Protein AF-A0A1E3VKS9-F1 (afdb_monomer_lite)

Structure (mmCIF, N/CA/C/O backbone):
data_AF-A0A1E3VKS9-F1
#
_entry.id   AF-A0A1E3VKS9-F1
#
loop_
_atom_site.group_PDB
_atom_site.id
_atom_site.type_symbol
_atom_site.label_atom_id
_atom_site.label_alt_id
_atom_site.label_comp_id
_atom_site.label_asym_id
_atom_site.label_entity_id
_atom_site.label_seq_id
_atom_site.pdbx_PDB_ins_code
_atom_site.Cartn_x
_atom_site.Cartn_y
_atom_site.Cartn_z
_atom_site.occupancy
_atom_site.B_iso_or_equiv
_atom_site.auth_seq_id
_atom_site.auth_comp_id
_atom_site.auth_asym_id
_atom_site.auth_atom_id
_atom_site.pdbx_PDB_model_num
ATOM 1 N N . MET A 1 1 ? 7.155 7.303 -9.040 1.00 58.69 1 MET A N 1
ATOM 2 C CA . MET A 1 1 ? 5.746 6.840 -9.100 1.00 58.69 1 MET A CA 1
ATOM 3 C C . MET A 1 1 ? 5.269 6.647 -10.537 1.00 58.69 1 MET A C 1
ATOM 5 O O . MET A 1 1 ? 5.015 5.512 -10.899 1.00 58.69 1 MET A O 1
ATOM 9 N N . LYS A 1 2 ? 5.192 7.703 -11.371 1.00 68.06 2 LYS A N 1
ATOM 10 C CA . LYS A 1 2 ? 4.707 7.588 -12.767 1.00 68.06 2 LYS A CA 1
ATOM 11 C C . LYS A 1 2 ? 5.487 6.577 -13.613 1.00 68.06 2 LYS A C 1
ATOM 13 O O . LYS A 1 2 ? 4.887 5.864 -14.400 1.00 68.06 2 LYS A O 1
ATOM 18 N N . GLU A 1 3 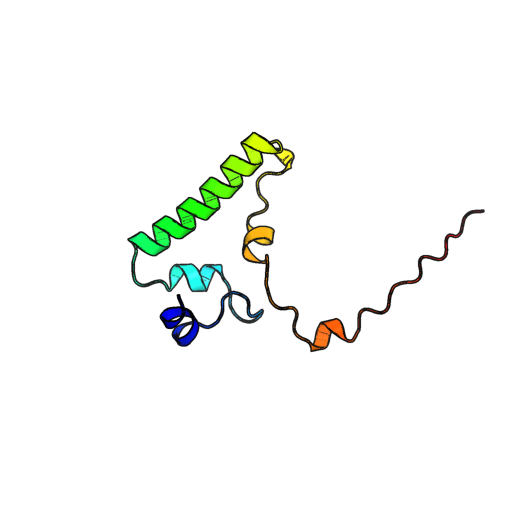? 6.798 6.495 -13.403 1.00 72.69 3 GLU A N 1
ATOM 19 C CA . GLU A 1 3 ? 7.669 5.541 -14.094 1.00 72.69 3 GLU A CA 1
ATOM 20 C C . GLU A 1 3 ? 7.231 4.085 -13.872 1.00 72.69 3 GLU A C 1
ATOM 22 O O . GLU A 1 3 ? 7.107 3.326 -14.820 1.00 72.69 3 GLU A O 1
ATOM 27 N N . TRP A 1 4 ? 6.896 3.706 -12.637 1.00 72.69 4 TRP A N 1
ATOM 28 C CA . TRP A 1 4 ? 6.539 2.320 -12.308 1.00 72.69 4 TRP A CA 1
ATOM 29 C C . TRP A 1 4 ? 5.086 2.008 -12.643 1.00 72.69 4 TRP A C 1
ATOM 31 O O . TRP A 1 4 ? 4.778 0.882 -13.012 1.00 72.69 4 TRP A O 1
ATOM 41 N N . VAL A 1 5 ? 4.216 3.021 -12.594 1.00 78.31 5 VAL A N 1
ATOM 42 C CA . VAL A 1 5 ? 2.844 2.913 -13.107 1.00 78.31 5 VAL A CA 1
ATOM 43 C C . VAL A 1 5 ? 2.846 2.621 -14.612 1.00 78.31 5 VAL A C 1
ATOM 45 O O . VAL A 1 5 ? 2.029 1.840 -15.080 1.00 78.31 5 VAL A O 1
ATOM 48 N N . GLY A 1 6 ? 3.792 3.185 -15.372 1.00 75.88 6 GLY A N 1
ATOM 49 C CA . GLY A 1 6 ? 3.941 2.883 -16.799 1.00 75.88 6 GLY A CA 1
ATOM 50 C C . GLY A 1 6 ? 4.497 1.486 -17.099 1.00 75.88 6 GLY A C 1
ATOM 51 O O . GLY A 1 6 ? 4.185 0.931 -18.146 1.00 75.88 6 GLY A O 1
ATOM 52 N N . ILE A 1 7 ? 5.305 0.915 -16.198 1.00 78.56 7 ILE A N 1
ATOM 53 C CA . ILE A 1 7 ? 5.989 -0.376 -16.407 1.00 78.56 7 ILE A CA 1
ATOM 54 C C . ILE A 1 7 ? 5.161 -1.557 -15.876 1.00 78.56 7 ILE A C 1
ATOM 56 O O . ILE A 1 7 ? 5.118 -2.611 -16.506 1.00 78.56 7 ILE A O 1
ATOM 60 N N . TYR A 1 8 ? 4.506 -1.393 -14.724 1.00 81.19 8 TYR A N 1
ATOM 61 C CA . TYR A 1 8 ? 3.798 -2.466 -14.015 1.00 81.19 8 TYR A CA 1
ATOM 62 C C . TYR A 1 8 ? 2.281 -2.248 -13.907 1.00 81.19 8 TYR A C 1
ATOM 64 O O . TYR A 1 8 ? 1.597 -3.085 -13.324 1.00 81.19 8 TYR A O 1
ATOM 72 N N . GLY A 1 9 ? 1.754 -1.152 -14.462 1.00 84.00 9 GLY A N 1
ATOM 73 C CA . GLY A 1 9 ? 0.341 -0.778 -14.367 1.00 84.00 9 GLY A CA 1
ATOM 74 C C . GLY A 1 9 ? 0.013 0.080 -13.141 1.00 84.00 9 GLY A C 1
ATOM 75 O O . GLY A 1 9 ? 0.846 0.282 -12.249 1.00 84.00 9 GLY A O 1
ATOM 76 N N . ASP A 1 10 ? -1.208 0.624 -13.108 1.00 85.50 10 ASP A N 1
ATOM 77 C CA . ASP A 1 10 ? -1.737 1.344 -11.946 1.00 85.50 10 ASP A CA 1
ATOM 78 C C . ASP A 1 10 ? -2.233 0.305 -10.919 1.00 85.50 10 ASP A C 1
ATOM 80 O O . ASP A 1 10 ? -3.140 -0.460 -11.234 1.00 85.50 10 ASP A O 1
ATOM 84 N N . PRO A 1 11 ? -1.700 0.260 -9.682 1.00 85.81 11 PRO A N 1
ATOM 85 C CA . PRO A 1 11 ? -2.157 -0.677 -8.645 1.00 85.81 11 PRO A CA 1
ATOM 86 C C . PRO A 1 11 ? -3.609 -0.430 -8.192 1.00 85.81 11 PRO A C 1
ATOM 88 O O . PRO A 1 11 ? -4.133 -1.149 -7.343 1.00 85.81 11 PRO A O 1
ATOM 91 N N . ARG A 1 12 ? -4.257 0.621 -8.709 1.00 85.31 12 ARG A N 1
ATOM 92 C CA . ARG A 1 12 ? -5.688 0.891 -8.531 1.00 85.31 12 ARG A CA 1
ATOM 93 C C . ARG A 1 12 ? -6.551 0.205 -9.580 1.00 85.31 12 ARG A C 1
ATOM 95 O O . ARG A 1 12 ? -7.768 0.162 -9.397 1.00 85.31 12 ARG A O 1
ATOM 102 N N . ASP A 1 13 ? -5.971 -0.272 -10.673 1.00 86.19 13 ASP A N 1
ATOM 103 C CA . ASP A 1 13 ? -6.724 -1.017 -11.669 1.00 86.19 13 ASP A CA 1
ATOM 104 C C . ASP A 1 13 ? -7.076 -2.398 -11.104 1.00 86.19 13 ASP A C 1
ATOM 106 O O . ASP A 1 13 ? -6.258 -3.026 -10.430 1.00 86.19 13 ASP A O 1
ATOM 110 N N . PRO A 1 14 ? -8.308 -2.886 -11.327 1.00 83.44 14 PRO A N 1
ATOM 111 C CA . PRO A 1 14 ? -8.758 -4.134 -10.728 1.00 83.44 14 PRO A CA 1
ATOM 112 C C . PRO A 1 14 ? -7.988 -5.364 -11.230 1.00 83.44 14 PRO A C 1
ATOM 114 O O . PRO A 1 14 ? -7.993 -6.378 -10.537 1.00 83.44 14 PRO A O 1
ATOM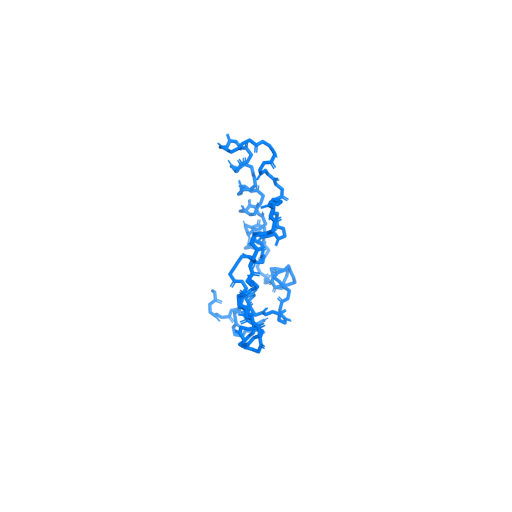 117 N N . ASP A 1 15 ? -7.318 -5.259 -12.377 1.00 85.38 15 ASP A N 1
ATOM 118 C CA . ASP A 1 15 ? -6.532 -6.335 -12.989 1.00 85.38 15 ASP A CA 1
ATOM 119 C C . ASP A 1 15 ? -5.092 -6.419 -12.451 1.00 85.38 15 ASP A C 1
ATOM 121 O O . ASP A 1 15 ? -4.349 -7.336 -12.803 1.00 85.38 15 ASP A O 1
ATOM 125 N N . VAL A 1 16 ? -4.680 -5.471 -11.604 1.00 86.44 16 VAL A N 1
ATOM 126 C CA . VAL A 1 16 ? -3.340 -5.421 -11.011 1.00 86.44 16 VAL A CA 1
ATOM 127 C C . VAL A 1 16 ? -3.436 -5.765 -9.528 1.00 86.44 16 VAL A C 1
ATOM 129 O O . VAL A 1 16 ? -4.145 -5.100 -8.773 1.00 86.44 16 VAL A O 1
ATOM 132 N N . ASP A 1 17 ? -2.696 -6.786 -9.085 1.00 87.69 17 ASP A N 1
ATOM 133 C CA . ASP A 1 17 ? -2.553 -7.060 -7.654 1.00 87.69 17 ASP A CA 1
ATOM 134 C C . ASP A 1 17 ? -1.590 -6.029 -7.027 1.00 87.69 17 ASP A C 1
ATOM 136 O O . ASP A 1 17 ? -0.414 -5.966 -7.413 1.00 87.69 17 ASP A O 1
ATOM 140 N N . PRO A 1 18 ? -2.046 -5.207 -6.062 1.00 88.44 18 PRO A N 1
ATOM 141 C CA . PRO A 1 18 ? -1.187 -4.235 -5.398 1.00 88.44 18 PRO A CA 1
ATOM 142 C C . PRO A 1 18 ? -0.016 -4.879 -4.639 1.00 88.44 18 PRO A C 1
ATOM 144 O O . PRO A 1 18 ? 1.027 -4.237 -4.507 1.00 88.44 18 PRO A O 1
ATOM 147 N N . VAL A 1 19 ? -0.140 -6.121 -4.157 1.00 89.62 19 VAL A N 1
ATOM 148 C CA . VAL A 1 19 ? 0.951 -6.833 -3.467 1.00 89.62 19 VAL A CA 1
ATOM 149 C C . VAL A 1 19 ? 2.062 -7.178 -4.454 1.00 89.62 19 VAL A C 1
ATOM 151 O O . VAL A 1 19 ? 3.219 -6.813 -4.229 1.00 89.62 19 VAL A O 1
ATOM 154 N N . ASP A 1 20 ? 1.711 -7.780 -5.591 1.00 90.06 20 ASP A N 1
ATOM 155 C CA . ASP A 1 20 ? 2.671 -8.080 -6.658 1.00 90.06 20 ASP A CA 1
ATOM 156 C C . ASP A 1 20 ? 3.318 -6.807 -7.208 1.00 90.06 20 ASP A C 1
ATOM 158 O O . ASP A 1 20 ? 4.510 -6.790 -7.525 1.00 90.06 20 ASP A O 1
ATOM 162 N N . TRP A 1 21 ? 2.554 -5.717 -7.303 1.00 90.56 21 TRP A N 1
ATOM 163 C CA . TRP A 1 21 ? 3.078 -4.421 -7.725 1.00 90.56 21 TRP A CA 1
ATOM 164 C C . TRP A 1 21 ? 4.162 -3.900 -6.767 1.00 90.56 21 TRP A C 1
ATOM 166 O O . TRP A 1 21 ? 5.202 -3.416 -7.220 1.00 90.56 21 TRP A O 1
ATOM 176 N N . ILE A 1 22 ? 3.960 -4.042 -5.451 1.00 89.56 22 ILE A N 1
ATOM 177 C CA . ILE A 1 22 ? 4.950 -3.663 -4.429 1.00 89.56 22 ILE A CA 1
ATOM 178 C C . ILE A 1 22 ? 6.204 -4.547 -4.529 1.00 89.56 22 ILE A C 1
ATOM 180 O O . ILE A 1 22 ? 7.324 -4.031 -4.472 1.00 89.56 22 ILE A O 1
ATOM 184 N N . GLU A 1 23 ? 6.050 -5.857 -4.721 1.00 91.69 23 GLU A N 1
ATOM 185 C CA . GLU A 1 23 ? 7.186 -6.787 -4.838 1.00 91.69 23 GLU A CA 1
ATOM 186 C C . GLU A 1 23 ? 8.024 -6.567 -6.107 1.00 91.69 23 GLU A C 1
ATOM 188 O O . GLU A 1 23 ? 9.237 -6.791 -6.103 1.00 91.69 23 GLU A O 1
ATOM 193 N N . ARG A 1 24 ? 7.421 -6.042 -7.178 1.00 89.94 24 ARG A N 1
ATOM 194 C CA . ARG A 1 24 ? 8.116 -5.698 -8.434 1.00 89.94 24 ARG A CA 1
ATOM 195 C C . ARG A 1 24 ? 8.989 -4.446 -8.344 1.00 89.94 24 ARG A C 1
ATOM 197 O O . ARG A 1 24 ? 9.745 -4.162 -9.277 1.00 89.94 24 ARG A O 1
ATOM 204 N N . ILE A 1 25 ? 8.928 -3.696 -7.241 1.00 87.38 25 ILE A N 1
ATOM 205 C CA . ILE A 1 25 ? 9.791 -2.531 -7.027 1.00 87.38 25 ILE A CA 1
ATOM 206 C C . ILE A 1 25 ? 11.259 -3.000 -6.982 1.00 87.38 25 ILE A C 1
ATOM 208 O O . ILE A 1 25 ? 11.614 -3.799 -6.107 1.00 87.38 25 ILE A O 1
ATOM 212 N N . PRO A 1 26 ? 12.134 -2.500 -7.880 1.00 89.19 26 PRO A N 1
ATOM 213 C CA . PRO A 1 26 ? 13.512 -2.9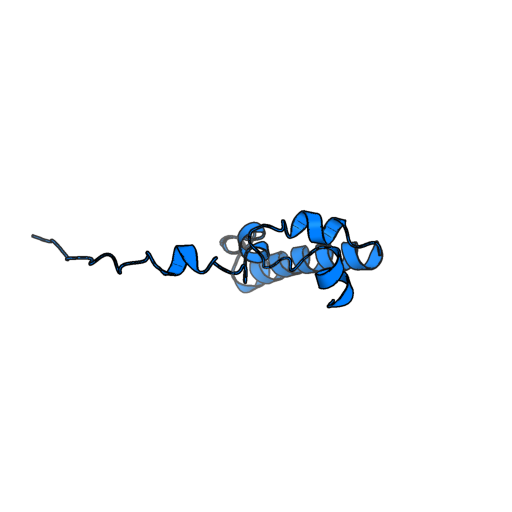84 -7.996 1.00 89.19 26 PRO A CA 1
ATOM 214 C C . PRO A 1 26 ? 14.414 -2.502 -6.851 1.00 89.19 26 PRO A C 1
ATOM 216 O O . PRO A 1 26 ? 15.466 -3.082 -6.600 1.00 89.19 26 PRO A O 1
ATOM 219 N N . PHE A 1 27 ? 14.001 -1.453 -6.138 1.00 90.31 27 PHE A N 1
ATOM 220 C CA . PHE A 1 27 ? 14.727 -0.903 -5.000 1.00 90.31 27 PHE A CA 1
ATOM 221 C C . PHE A 1 27 ? 14.222 -1.519 -3.692 1.00 90.31 27 PHE A C 1
ATOM 223 O O . PHE A 1 27 ? 13.122 -1.206 -3.224 1.00 90.31 27 PHE A O 1
ATOM 230 N N . THR A 1 28 ? 15.043 -2.372 -3.079 1.00 92.56 28 THR A N 1
ATOM 231 C CA . THR A 1 28 ? 14.721 -3.077 -1.828 1.00 92.56 28 THR A CA 1
ATOM 232 C C . THR A 1 28 ? 14.365 -2.117 -0.694 1.00 92.56 28 THR A C 1
ATOM 234 O O . THR A 1 28 ? 13.385 -2.341 0.019 1.00 92.56 28 THR A O 1
ATOM 237 N N . GLU A 1 29 ? 15.100 -1.014 -0.549 1.00 94.25 29 GLU A N 1
ATOM 238 C CA . GLU A 1 29 ? 14.824 0.039 0.432 1.00 94.25 29 GLU A CA 1
ATOM 239 C C . GLU A 1 29 ? 13.423 0.619 0.253 1.00 94.25 29 GLU A C 1
ATOM 241 O O . GLU A 1 29 ? 12.702 0.797 1.236 1.00 94.25 29 GLU A O 1
ATOM 246 N N . THR A 1 30 ? 13.001 0.873 -0.990 1.00 92.25 30 THR A N 1
ATOM 247 C CA . THR A 1 30 ? 11.661 1.403 -1.252 1.00 92.25 30 THR A CA 1
ATOM 248 C C . THR A 1 30 ? 10.592 0.368 -0.926 1.00 92.25 30 THR A C 1
ATOM 250 O O . THR A 1 30 ? 9.611 0.704 -0.265 1.00 92.25 30 THR A O 1
ATOM 253 N N . ARG A 1 31 ? 10.785 -0.895 -1.318 1.00 92.94 31 ARG A N 1
ATOM 254 C CA . ARG A 1 31 ? 9.839 -1.966 -0.984 1.00 92.94 31 ARG A CA 1
ATOM 255 C C . ARG A 1 31 ? 9.668 -2.109 0.526 1.00 92.94 31 ARG A C 1
ATOM 257 O O . ARG A 1 31 ? 8.548 -2.082 1.035 1.00 92.94 31 ARG A O 1
ATOM 264 N N . ARG A 1 32 ? 10.784 -2.171 1.257 1.00 94.38 32 ARG A N 1
ATOM 265 C CA . ARG A 1 32 ? 10.788 -2.237 2.722 1.00 94.38 32 ARG A CA 1
ATOM 266 C C . ARG A 1 32 ? 10.108 -1.016 3.340 1.00 94.38 32 ARG A C 1
ATOM 268 O O . ARG A 1 32 ? 9.358 -1.171 4.299 1.00 94.38 32 ARG A O 1
ATOM 275 N N . TYR A 1 33 ? 10.339 0.178 2.799 1.00 94.31 33 TYR A N 1
ATOM 276 C CA . TYR A 1 33 ? 9.694 1.400 3.277 1.00 94.31 33 TYR A CA 1
ATOM 277 C C . TYR A 1 33 ? 8.167 1.348 3.126 1.00 94.31 33 TYR A C 1
ATOM 279 O O . TYR A 1 33 ? 7.450 1.666 4.074 1.00 94.31 33 TYR A O 1
ATOM 287 N N . VAL A 1 34 ? 7.661 0.885 1.979 1.00 92.44 34 VAL A N 1
ATOM 288 C CA . VAL A 1 34 ? 6.215 0.738 1.740 1.00 92.44 34 VAL A CA 1
ATOM 289 C C . VAL A 1 34 ? 5.597 -0.268 2.710 1.00 92.44 34 VAL A C 1
ATOM 291 O O . VAL A 1 34 ? 4.610 0.055 3.371 1.00 92.44 34 VAL A O 1
ATOM 294 N N . ILE A 1 35 ? 6.212 -1.444 2.867 1.00 92.75 35 ILE A N 1
ATOM 295 C CA . ILE A 1 35 ? 5.771 -2.452 3.844 1.00 92.75 35 ILE A CA 1
ATOM 296 C C . ILE A 1 35 ? 5.742 -1.844 5.251 1.00 92.75 35 ILE A C 1
ATOM 298 O O . ILE A 1 35 ? 4.744 -1.971 5.963 1.00 92.75 35 ILE A O 1
ATOM 302 N N . LYS A 1 36 ? 6.780 -1.084 5.623 1.00 95.31 36 LYS A N 1
ATOM 303 C CA . LYS A 1 36 ? 6.852 -0.445 6.938 1.00 95.31 36 LYS A CA 1
ATOM 304 C C . LYS A 1 36 ? 5.736 0.570 7.170 1.00 95.31 36 LYS A C 1
ATOM 306 O O . LYS A 1 36 ? 5.208 0.643 8.281 1.00 95.31 36 LYS A O 1
ATOM 311 N N . ILE A 1 37 ? 5.360 1.345 6.154 1.00 93.88 37 ILE A N 1
ATOM 312 C CA . ILE A 1 37 ? 4.214 2.259 6.237 1.00 93.88 37 ILE A CA 1
ATOM 313 C C . ILE A 1 37 ? 2.924 1.475 6.463 1.00 93.88 37 ILE A C 1
ATOM 315 O O . ILE A 1 37 ? 2.142 1.860 7.332 1.00 93.88 37 ILE A O 1
ATOM 319 N N . MET A 1 38 ? 2.707 0.383 5.725 1.00 92.50 38 MET A N 1
ATOM 320 C CA . MET A 1 38 ? 1.496 -0.432 5.869 1.00 92.50 38 MET A CA 1
ATOM 321 C C . MET A 1 38 ? 1.370 -1.021 7.278 1.00 92.50 38 MET A C 1
ATOM 323 O O . MET A 1 38 ? 0.298 -0.934 7.878 1.00 92.50 38 MET A O 1
ATOM 327 N N . GLU A 1 39 ? 2.464 -1.529 7.851 1.00 92.75 39 GLU A N 1
ATOM 328 C CA . GLU A 1 39 ? 2.509 -1.968 9.255 1.00 92.75 39 GLU A CA 1
ATOM 329 C C . GLU A 1 39 ? 2.186 -0.821 10.219 1.00 92.75 39 GLU A C 1
ATOM 331 O O . GLU A 1 39 ? 1.354 -0.939 11.121 1.00 92.75 39 GLU A O 1
ATOM 336 N N . THR A 1 40 ? 2.859 0.312 10.019 1.00 94.69 40 THR A N 1
ATOM 337 C CA . THR A 1 40 ? 2.770 1.473 10.905 1.00 94.69 40 THR A CA 1
ATOM 338 C C . THR A 1 40 ? 1.361 2.068 10.890 1.00 94.69 40 THR A C 1
ATOM 340 O O . THR A 1 40 ? 0.857 2.481 11.934 1.00 94.69 40 THR A O 1
ATOM 343 N N . LEU A 1 41 ? 0.681 2.046 9.743 1.00 92.69 41 LEU A N 1
ATOM 344 C CA . LEU A 1 41 ? -0.710 2.471 9.611 1.00 92.69 41 LEU A CA 1
ATOM 345 C C . LEU A 1 41 ? -1.646 1.636 10.497 1.00 92.69 41 LEU A C 1
ATOM 347 O O . LEU A 1 41 ? -2.471 2.208 11.212 1.00 92.69 41 LEU A O 1
ATOM 351 N N . GLN A 1 42 ? -1.497 0.306 10.495 1.00 92.25 42 GLN A N 1
ATOM 352 C CA . GLN A 1 42 ? -2.306 -0.572 11.352 1.00 92.25 42 GLN A CA 1
ATOM 353 C C . GLN A 1 42 ? -2.009 -0.336 12.834 1.00 92.25 42 GLN A C 1
ATOM 355 O O . GLN A 1 42 ? -2.931 -0.285 13.649 1.00 92.25 42 GLN A O 1
ATOM 360 N N . LEU A 1 43 ? -0.737 -0.125 13.182 1.00 92.56 43 LEU A N 1
ATOM 361 C CA . LEU A 1 43 ? -0.333 0.190 14.551 1.00 92.56 43 LEU A CA 1
ATOM 362 C C . LEU A 1 43 ? -0.975 1.493 15.047 1.00 92.56 43 LEU A C 1
ATOM 364 O O . LEU A 1 43 ? -1.509 1.534 16.156 1.00 92.56 43 LEU A O 1
ATOM 368 N N . TYR A 1 44 ? -0.948 2.558 14.242 1.00 93.81 44 TYR A N 1
ATOM 369 C CA . TYR A 1 44 ? -1.583 3.822 14.617 1.00 93.81 44 TYR A CA 1
ATOM 370 C C . TYR A 1 44 ? -3.098 3.694 14.724 1.00 93.81 44 TYR A C 1
ATOM 372 O O . TYR A 1 44 ? -3.683 4.248 15.654 1.00 93.81 44 TYR A O 1
ATOM 380 N N . ARG A 1 45 ? -3.732 2.932 13.829 1.00 91.38 45 ARG A N 1
ATOM 381 C CA . ARG A 1 45 ? -5.171 2.672 13.911 1.00 91.38 45 ARG A CA 1
ATOM 382 C C . ARG A 1 45 ? -5.531 1.939 15.203 1.00 91.38 45 ARG A C 1
ATOM 384 O O . ARG A 1 45 ? -6.423 2.397 15.905 1.00 91.38 45 ARG A O 1
ATOM 391 N N . SER A 1 46 ? -4.768 0.907 15.569 1.00 92.62 46 SER A N 1
ATOM 392 C CA . SER A 1 46 ? -4.925 0.202 16.849 1.00 92.62 46 SER A CA 1
ATOM 393 C C . SER A 1 46 ? -4.819 1.145 18.051 1.00 92.62 46 SER A C 1
ATOM 395 O O . SER A 1 46 ? -5.613 1.055 18.983 1.00 92.62 46 SER A O 1
ATOM 397 N N . ARG A 1 47 ? -3.860 2.080 18.025 1.00 92.44 47 ARG A N 1
ATOM 398 C CA . ARG A 1 47 ? -3.638 3.027 19.129 1.00 92.44 47 ARG A CA 1
ATOM 399 C C . ARG A 1 47 ? -4.723 4.093 19.257 1.00 92.44 47 ARG A C 1
ATOM 401 O O . ARG A 1 47 ? -4.993 4.526 20.369 1.00 92.44 47 ARG A O 1
ATOM 408 N N . LEU A 1 48 ? -5.281 4.556 18.141 1.00 92.94 48 LEU A N 1
ATOM 409 C CA . LEU A 1 48 ? -6.224 5.679 18.126 1.00 92.94 48 LEU A CA 1
ATOM 410 C C . LEU A 1 48 ? -7.689 5.237 18.173 1.00 92.94 48 LEU A C 1
ATOM 412 O O . LEU A 1 48 ? -8.506 5.931 18.768 1.00 92.94 48 LEU A O 1
ATOM 416 N N . ALA A 1 49 ? -8.019 4.116 17.532 1.00 91.06 49 ALA A N 1
ATOM 417 C CA . ALA A 1 49 ? -9.388 3.636 17.356 1.00 91.06 49 ALA A CA 1
ATOM 418 C C . ALA A 1 49 ? -9.658 2.297 18.061 1.00 91.06 49 ALA A C 1
ATOM 420 O O . ALA A 1 49 ? -10.743 1.757 17.898 1.00 91.06 49 ALA A O 1
ATOM 421 N N . GLY A 1 50 ? -8.692 1.763 18.813 1.00 88.75 50 GLY A N 1
ATOM 422 C CA . GLY A 1 50 ? -8.808 0.471 19.487 1.00 88.75 50 GLY A CA 1
ATOM 423 C C . GLY A 1 50 ? -8.339 -0.713 18.626 1.00 88.75 50 GLY A C 1
ATOM 424 O O . GLY A 1 50 ? -8.306 -0.628 17.391 1.00 88.75 50 GLY A O 1
ATOM 425 N N . PRO A 1 51 ? -7.908 -1.823 19.256 1.00 83.19 51 PRO A N 1
ATOM 426 C CA . PRO A 1 51 ? -7.403 -3.012 18.564 1.00 83.19 51 PRO A CA 1
ATOM 427 C C . PRO A 1 51 ? -8.437 -3.684 17.649 1.00 83.19 51 PRO A C 1
ATOM 429 O O . PRO A 1 51 ? -8.049 -4.302 16.663 1.00 83.19 51 PRO A O 1
ATOM 432 N N . GLU A 1 52 ? -9.728 -3.530 17.926 1.00 83.94 52 GLU A N 1
ATOM 433 C CA . GLU A 1 52 ? -10.842 -4.039 17.120 1.00 83.94 52 GLU A CA 1
ATOM 434 C C . GLU A 1 52 ? -10.953 -3.378 15.741 1.00 83.94 52 GLU A C 1
ATOM 436 O O . GLU A 1 52 ? -11.476 -3.983 14.812 1.00 83.94 52 GLU A O 1
ATOM 441 N N . ASN A 1 53 ? -10.426 -2.159 15.604 1.00 80.06 53 ASN A N 1
ATOM 442 C CA . ASN A 1 53 ? -10.358 -1.433 14.339 1.00 80.06 53 ASN A CA 1
ATOM 443 C C . ASN A 1 53 ? -8.991 -1.595 13.654 1.00 80.06 53 ASN A C 1
ATOM 445 O O . ASN A 1 53 ? -8.732 -0.977 12.620 1.00 80.06 53 ASN A O 1
ATOM 449 N N . ALA A 1 54 ? -8.080 -2.389 14.220 1.00 77.00 54 ALA A N 1
ATOM 450 C CA . ALA A 1 54 ? -6.831 -2.770 13.571 1.00 77.00 54 ALA A CA 1
ATOM 451 C C . ALA A 1 54 ? -7.058 -3.964 12.622 1.00 77.00 54 ALA A C 1
ATOM 453 O O . ALA A 1 54 ? -8.071 -4.645 12.709 1.00 77.00 54 ALA A O 1
ATOM 454 N N . LEU A 1 55 ? -6.094 -4.253 11.739 1.00 84.94 55 LEU A N 1
ATOM 455 C CA . LEU A 1 55 ? -6.087 -5.431 10.845 1.00 84.94 55 LEU A CA 1
ATOM 456 C C . LEU A 1 55 ? -6.994 -5.344 9.604 1.00 84.94 55 LEU A C 1
ATOM 458 O O . LEU A 1 55 ? -7.447 -6.356 9.078 1.00 84.94 55 LEU A O 1
ATOM 462 N N . HIS A 1 56 ? -7.170 -4.150 9.041 1.00 88.38 56 HIS A N 1
ATOM 463 C CA . HIS A 1 56 ? -7.918 -3.956 7.788 1.00 88.38 56 HIS A CA 1
ATOM 464 C C . HIS A 1 56 ? -7.006 -3.903 6.549 1.00 88.38 56 HIS A C 1
ATOM 466 O O . HIS A 1 56 ? -7.308 -3.210 5.580 1.00 88.38 56 HIS A O 1
ATOM 472 N N . LEU A 1 57 ? -5.881 -4.629 6.554 1.00 88.00 57 LEU A N 1
ATOM 473 C CA . LEU A 1 57 ? -4.842 -4.501 5.522 1.00 88.00 57 LEU A CA 1
ATOM 474 C C . LEU A 1 57 ? -5.381 -4.719 4.100 1.00 88.00 57 LEU A C 1
ATOM 476 O O . LEU A 1 57 ? -5.094 -3.926 3.209 1.00 88.00 57 LEU A O 1
ATOM 480 N N . VAL A 1 58 ? -6.210 -5.746 3.896 1.00 87.56 58 VAL A N 1
ATOM 481 C CA . VAL A 1 58 ? -6.832 -6.034 2.591 1.00 87.56 58 VAL A CA 1
ATOM 482 C C . VAL A 1 58 ? -7.733 -4.882 2.142 1.00 87.56 58 VAL A C 1
ATOM 484 O O . VAL A 1 58 ? -7.716 -4.485 0.980 1.00 87.56 58 VAL A O 1
ATOM 487 N N . GLN A 1 59 ? -8.509 -4.308 3.059 1.00 88.81 59 GLN A N 1
ATOM 488 C CA . GLN A 1 59 ? -9.372 -3.169 2.755 1.00 88.81 59 GLN A CA 1
ATOM 489 C C . GLN A 1 59 ? -8.556 -1.908 2.446 1.00 88.81 59 GLN A C 1
ATOM 491 O O . GLN A 1 59 ? -8.936 -1.139 1.566 1.00 88.81 59 GLN A O 1
ATOM 496 N N . ASP A 1 60 ? -7.434 -1.702 3.137 1.00 88.31 60 ASP A N 1
ATOM 497 C CA . ASP A 1 60 ? -6.532 -0.573 2.906 1.00 88.31 60 ASP A CA 1
ATOM 498 C C . ASP A 1 60 ? -5.780 -0.700 1.573 1.00 88.31 60 ASP A C 1
ATOM 500 O O . ASP A 1 60 ? -5.635 0.296 0.869 1.00 88.31 60 ASP A O 1
ATOM 504 N N . LEU A 1 61 ? -5.375 -1.910 1.179 1.00 87.81 61 LEU A N 1
ATOM 505 C CA . LEU A 1 61 ? -4.783 -2.185 -0.136 1.00 87.81 61 LEU A CA 1
ATOM 506 C C . LEU A 1 61 ? -5.789 -1.988 -1.274 1.00 87.81 61 LEU A C 1
ATOM 508 O O . LEU A 1 61 ? -5.450 -1.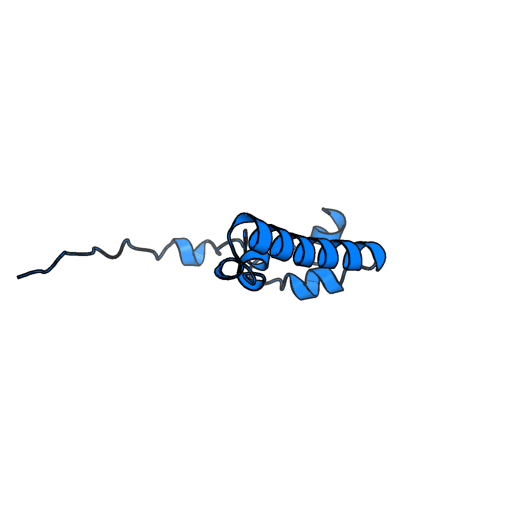447 -2.321 1.00 87.81 61 LEU A O 1
ATOM 512 N N . ASN A 1 62 ? -7.044 -2.382 -1.055 1.00 86.38 62 ASN A N 1
ATOM 513 C CA . ASN A 1 62 ? -8.117 -2.190 -2.029 1.00 86.38 62 ASN A CA 1
ATOM 514 C C . ASN A 1 62 ? -8.691 -0.762 -2.020 1.00 86.38 62 ASN A C 1
ATOM 516 O O . ASN A 1 62 ? -9.538 -0.423 -2.854 1.00 86.38 62 ASN A O 1
ATOM 520 N N . ARG A 1 63 ? -8.255 0.099 -1.093 1.00 82.06 63 ARG A N 1
ATOM 521 C CA . ARG A 1 63 ? -8.754 1.468 -0.978 1.00 82.06 63 ARG A CA 1
ATOM 522 C C . ARG A 1 63 ? -8.329 2.276 -2.203 1.00 82.06 63 ARG A C 1
ATOM 524 O O . ARG A 1 63 ? -7.151 2.518 -2.437 1.00 82.06 63 ARG A O 1
ATOM 531 N N . GLY A 1 64 ? -9.316 2.763 -2.951 1.00 78.75 64 GLY A N 1
ATOM 532 C CA . GLY A 1 64 ? -9.078 3.542 -4.165 1.00 78.75 64 GLY A CA 1
ATOM 533 C C . GLY A 1 64 ? -8.878 2.698 -5.423 1.00 78.75 64 GLY A C 1
ATOM 534 O O . GLY A 1 64 ? -8.492 3.268 -6.445 1.00 78.75 64 GLY A O 1
ATOM 535 N N . ARG A 1 65 ? -9.166 1.384 -5.374 1.00 84.06 65 ARG A N 1
ATOM 536 C CA . ARG A 1 65 ? -9.368 0.591 -6.592 1.00 84.06 65 ARG A CA 1
ATOM 537 C C . ARG A 1 65 ? -10.481 1.211 -7.426 1.00 84.06 65 ARG A C 1
ATOM 539 O O . ARG A 1 65 ? -11.520 1.615 -6.898 1.00 84.06 65 ARG A O 1
ATOM 546 N N . ARG A 1 66 ? -10.249 1.307 -8.730 1.00 78.00 66 ARG A N 1
ATOM 547 C CA . ARG A 1 66 ? -11.258 1.764 -9.678 1.00 78.00 66 ARG A CA 1
ATOM 548 C C . ARG A 1 66 ? -12.276 0.645 -9.838 1.00 78.00 66 ARG A C 1
ATOM 550 O O . ARG A 1 66 ? -11.920 -0.468 -10.210 1.00 78.00 66 ARG A O 1
ATOM 557 N N . VAL A 1 67 ? -13.537 0.951 -9.5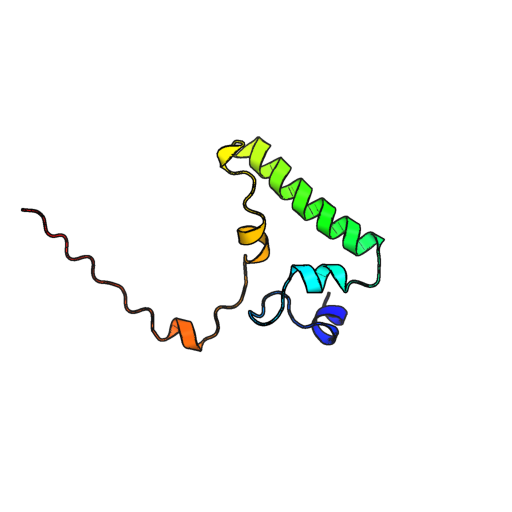52 1.00 67.19 67 VAL A N 1
ATOM 558 C CA . VAL A 1 67 ? -14.642 0.087 -9.967 1.00 67.19 67 VAL A CA 1
ATOM 559 C C . VAL A 1 67 ? -14.722 0.196 -11.491 1.00 67.19 67 VAL A C 1
ATOM 561 O O . VAL A 1 67 ? -14.765 1.322 -12.002 1.00 67.19 67 VAL A O 1
ATOM 564 N N . PRO A 1 68 ? -14.681 -0.919 -12.237 1.00 62.38 68 PRO A N 1
ATOM 565 C CA . PRO A 1 68 ? -14.829 -0.860 -13.679 1.00 62.38 68 PRO A CA 1
ATOM 566 C C . PRO A 1 68 ? -16.192 -0.230 -14.016 1.00 62.38 68 PRO A C 1
ATOM 568 O O . PRO A 1 68 ? -17.196 -0.568 -13.383 1.00 62.38 68 PRO A O 1
ATOM 571 N N . PRO A 1 69 ? -16.271 0.674 -15.011 1.00 57.97 69 PRO A N 1
ATOM 572 C CA . PRO A 1 69 ? -17.511 1.382 -15.344 1.00 57.97 69 PRO A CA 1
ATOM 573 C C . PRO A 1 69 ? -18.693 0.445 -15.664 1.00 57.97 69 PRO A C 1
ATOM 575 O O . PRO A 1 69 ? -19.853 0.835 -15.521 1.00 57.97 69 PRO A O 1
ATOM 578 N N . SER A 1 70 ? -18.406 -0.808 -16.029 1.00 55.25 70 SER A N 1
ATOM 579 C CA . SER A 1 70 ? -19.384 -1.869 -16.280 1.00 55.25 70 SER A CA 1
ATOM 580 C C . SER A 1 70 ? -20.174 -2.311 -15.036 1.00 55.25 70 SER A C 1
ATOM 582 O O . SER A 1 70 ? -21.270 -2.841 -15.184 1.00 55.25 70 SER A O 1
ATOM 584 N N . GLU A 1 71 ? -19.668 -2.082 -13.821 1.00 50.44 71 GLU A N 1
ATOM 585 C CA . GLU A 1 71 ? -20.328 -2.482 -12.564 1.00 50.44 71 GLU A CA 1
ATOM 586 C C . GLU A 1 71 ? -21.157 -1.336 -11.954 1.00 50.44 71 GLU A C 1
ATOM 588 O O . GLU A 1 71 ? -22.205 -1.557 -11.347 1.00 50.44 71 GLU A O 1
ATOM 593 N N . THR A 1 72 ? -20.779 -0.082 -12.224 1.00 51.50 72 THR A N 1
ATOM 594 C CA . THR A 1 72 ? -21.565 1.107 -11.846 1.00 51.50 72 THR A CA 1
ATOM 595 C C . THR A 1 72 ? -22.884 1.251 -12.610 1.00 51.50 72 THR A C 1
ATOM 597 O O . THR A 1 72 ? -23.763 1.985 -12.166 1.00 51.50 72 THR A O 1
ATOM 600 N N . ALA A 1 73 ? -23.063 0.540 -13.728 1.00 52.47 73 ALA A N 1
ATOM 601 C CA . ALA A 1 73 ? -24.282 0.600 -14.538 1.00 52.47 73 ALA A CA 1
ATOM 602 C C . ALA A 1 73 ? -25.437 -0.287 -14.018 1.00 52.47 73 ALA A C 1
ATOM 604 O O . ALA A 1 73 ? -26.553 -0.162 -14.518 1.00 52.47 73 ALA A O 1
ATOM 605 N N . SER A 1 74 ? -25.207 -1.159 -13.023 1.00 51.09 74 SER A N 1
ATOM 606 C CA . SER A 1 74 ? -26.226 -2.109 -12.530 1.00 51.09 74 SER A CA 1
ATOM 607 C C . SER A 1 74 ? -26.563 -1.989 -11.037 1.00 51.09 74 SER A C 1
ATOM 609 O O . SER A 1 74 ? -27.316 -2.815 -10.516 1.00 51.09 74 SER A O 1
ATOM 611 N N . VAL A 1 75 ? -26.075 -0.964 -10.334 1.00 51.44 75 VAL A N 1
ATOM 612 C CA . VAL A 1 75 ? -26.517 -0.691 -8.957 1.00 51.44 75 VAL A CA 1
ATOM 613 C C . VAL A 1 75 ? -27.814 0.122 -9.010 1.00 51.44 75 VAL A C 1
ATOM 615 O O . VAL A 1 75 ? -27.816 1.343 -8.872 1.00 51.44 75 VAL A O 1
ATOM 618 N N . GLN A 1 76 ? -28.939 -0.558 -9.247 1.00 50.47 76 GLN A N 1
ATOM 619 C CA . GLN A 1 76 ? -30.252 0.005 -8.921 1.00 50.47 76 GLN A CA 1
ATOM 620 C C . GLN A 1 76 ? -30.346 0.139 -7.392 1.00 50.47 76 GLN A C 1
ATOM 622 O O . GLN A 1 76 ? -29.949 -0.794 -6.687 1.00 50.47 76 GLN A O 1
ATOM 627 N N . PRO A 1 77 ? -30.862 1.252 -6.839 1.00 45.84 77 PRO A N 1
ATOM 628 C CA . PRO A 1 77 ? -31.091 1.342 -5.407 1.00 45.84 77 PRO A CA 1
ATOM 629 C C . PRO A 1 77 ? -32.154 0.307 -5.028 1.00 45.84 77 PRO A C 1
ATOM 631 O O . PRO A 1 77 ? -33.323 0.434 -5.399 1.00 45.84 77 PRO A O 1
ATOM 634 N N . VAL A 1 78 ? -31.745 -0.739 -4.304 1.00 47.31 78 VAL A N 1
ATOM 635 C CA . VAL A 1 78 ? -32.680 -1.673 -3.679 1.00 47.31 78 VAL A CA 1
ATOM 636 C C . VAL A 1 78 ? -33.620 -0.855 -2.797 1.00 47.31 78 VAL A C 1
ATOM 638 O O . VAL A 1 78 ? -33.219 -0.204 -1.834 1.00 47.31 78 VAL A O 1
ATOM 641 N N . SER A 1 79 ? -34.885 -0.813 -3.199 1.00 44.69 79 SER A N 1
ATOM 642 C CA . SER A 1 79 ? -35.935 -0.139 -2.454 1.00 44.69 79 SER A CA 1
ATOM 643 C C . SER A 1 79 ? -36.203 -0.961 -1.199 1.00 44.69 79 SER A C 1
ATOM 645 O O . SER A 1 79 ? -36.860 -1.998 -1.261 1.00 44.69 79 SER A O 1
ATOM 647 N N . THR A 1 80 ? -35.695 -0.516 -0.051 1.00 45.31 80 THR A N 1
ATOM 648 C CA . THR A 1 80 ? -36.154 -1.012 1.248 1.00 45.31 80 THR A CA 1
ATOM 649 C C . THR A 1 80 ? -37.580 -0.508 1.453 1.00 45.31 80 THR A C 1
ATOM 651 O O . THR A 1 80 ? -37.793 0.576 1.992 1.00 45.31 80 THR A O 1
ATOM 654 N N . THR A 1 81 ? -38.578 -1.267 0.992 1.00 44.75 81 THR A N 1
ATOM 655 C CA . THR A 1 81 ? -39.939 -1.091 1.501 1.00 44.75 81 THR A CA 1
ATOM 656 C C . THR A 1 81 ? -39.956 -1.676 2.911 1.00 44.75 81 THR A C 1
ATO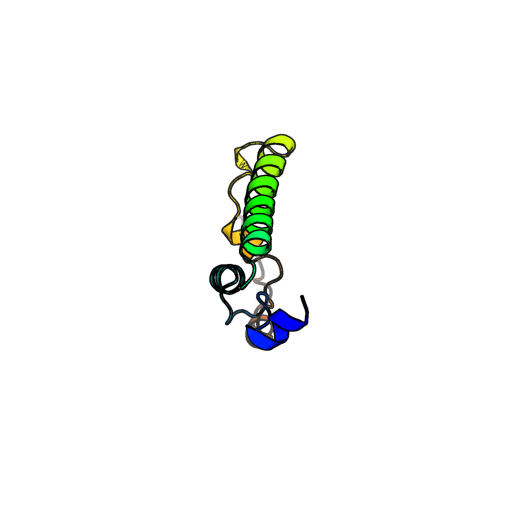M 658 O O . THR A 1 81 ? -39.708 -2.864 3.123 1.00 44.75 81 THR A O 1
ATOM 661 N N . ALA A 1 82 ? -40.137 -0.803 3.897 1.00 45.97 82 ALA A N 1
ATOM 662 C CA . ALA A 1 82 ? -40.345 -1.194 5.276 1.00 45.97 82 ALA A CA 1
ATOM 663 C C . ALA A 1 82 ? -41.671 -1.961 5.358 1.00 45.97 82 ALA A C 1
ATOM 665 O O . ALA A 1 82 ? -42.739 -1.392 5.148 1.00 45.97 82 ALA A O 1
ATOM 666 N N . LYS A 1 83 ? -41.597 -3.261 5.645 1.00 45.25 83 LYS A N 1
ATOM 667 C CA . LYS A 1 83 ? -42.750 -4.067 6.041 1.00 45.25 83 LYS A CA 1
ATOM 668 C C . LYS A 1 83 ? -42.650 -4.343 7.535 1.00 45.25 83 LYS A C 1
ATOM 670 O O . LYS A 1 83 ? -41.883 -5.220 7.919 1.00 45.25 83 LYS A O 1
ATOM 675 N N . THR A 1 84 ? -43.476 -3.662 8.326 1.00 40.88 84 THR A N 1
ATOM 676 C CA . THR A 1 84 ? -43.848 -4.090 9.684 1.00 40.88 84 THR A CA 1
ATOM 677 C C . THR A 1 84 ? -45.169 -3.428 10.094 1.00 40.88 84 THR A C 1
ATOM 679 O O . THR A 1 84 ? -45.375 -2.266 9.749 1.00 40.88 84 THR A O 1
ATOM 682 N N . PRO A 1 85 ? -45.931 -4.070 10.989 1.00 61.09 85 PRO A N 1
ATOM 683 C CA . PRO A 1 85 ? -46.866 -5.165 10.757 1.00 61.09 85 PRO A CA 1
ATOM 684 C C . PRO A 1 85 ? -48.298 -4.689 10.449 1.00 61.09 85 PRO A C 1
ATOM 686 O O . PRO A 1 85 ? -48.641 -3.530 10.765 1.00 61.09 85 PRO A O 1
#

Organism: NCBI:txid1774970

Secondary structure (DSSP, 8-state):
-HHHHHHH--TTSTTS-HHHHHHT-S-HHHHHHHHHHHHHHHHHHHHHH-GGG---HHHHHTTTPPPPHHHHTS-----------

pLDDT: mean 78.9, std 16.43, range [40.88, 95.31]

InterPro domains:
  IPR023346 Lysozyme-like domain superfamily [SSF53955] (12-50)

Radius of gyration: 18.28 Å; chains: 1; bounding box: 62×16×36 Å

Foldseek 3Di:
DVVLCVVQNDLLEPVHPLVVSLVPPPDPVSSVVVVVVLVVVLVVCCVPVNNVRHDCSVVVSNVNRDDPVVVVVPPDPPDPPDDDD

Sequence (85 aa):
MKEWVGIYGDPRDPDVDPVDWIERIPFTETRRYVIKIMETLQLYRSRLAGPENALHLVQDLNRGRRVPPSETASVQPVSTTAKTP